Protein AF-A0AAV2RZN1-F1 (afdb_monomer)

Mean predicted aligned error: 9.37 Å

pLDDT: mean 82.97, std 16.91, range [35.81, 97.5]

Structure (mmCIF, N/CA/C/O backbone):
data_AF-A0AAV2RZN1-F1
#
_entry.id   AF-A0AAV2RZN1-F1
#
loop_
_atom_site.group_PDB
_atom_site.id
_atom_site.type_symbol
_atom_site.label_atom_id
_atom_site.label_alt_id
_atom_site.label_comp_id
_atom_site.label_asym_id
_atom_site.label_entity_id
_atom_site.label_seq_id
_atom_site.pdbx_PDB_ins_code
_atom_site.Cartn_x
_atom_site.Cartn_y
_atom_site.Cartn_z
_atom_site.occupancy
_atom_site.B_iso_or_equiv
_atom_site.auth_seq_id
_atom_site.auth_comp_id
_atom_site.auth_asym_id
_atom_site.auth_atom_id
_atom_site.pdbx_PDB_model_num
ATOM 1 N N . MET A 1 1 ? -3.564 -0.901 42.009 1.00 42.78 1 MET A N 1
ATOM 2 C CA . MET A 1 1 ? -2.275 -0.291 41.616 1.00 42.78 1 MET A CA 1
ATOM 3 C C . MET A 1 1 ? -1.462 -1.187 40.671 1.00 42.78 1 MET A C 1
ATOM 5 O O . MET A 1 1 ? -0.298 -0.909 40.451 1.00 42.78 1 MET A O 1
ATOM 9 N N . GLU A 1 2 ? -2.052 -2.247 40.100 1.00 53.03 2 GLU A N 1
ATOM 10 C CA . GLU A 1 2 ? -1.335 -3.223 39.258 1.00 53.03 2 GLU A CA 1
ATOM 11 C C . GLU A 1 2 ? -1.727 -3.093 37.771 1.00 53.03 2 GLU A C 1
ATOM 13 O O . GLU A 1 2 ? -0.896 -3.276 36.887 1.00 53.03 2 GLU A O 1
ATOM 18 N N . LEU A 1 3 ? -2.960 -2.643 37.492 1.00 48.34 3 LEU A N 1
ATOM 19 C CA . LEU A 1 3 ? -3.483 -2.424 36.139 1.00 48.34 3 LEU A CA 1
ATOM 20 C C . LEU A 1 3 ? -2.842 -1.212 35.440 1.00 48.34 3 LEU A C 1
ATOM 22 O O . LEU A 1 3 ? -2.409 -1.322 34.297 1.00 48.34 3 LEU A O 1
ATOM 26 N N . ASP A 1 4 ? -2.696 -0.086 36.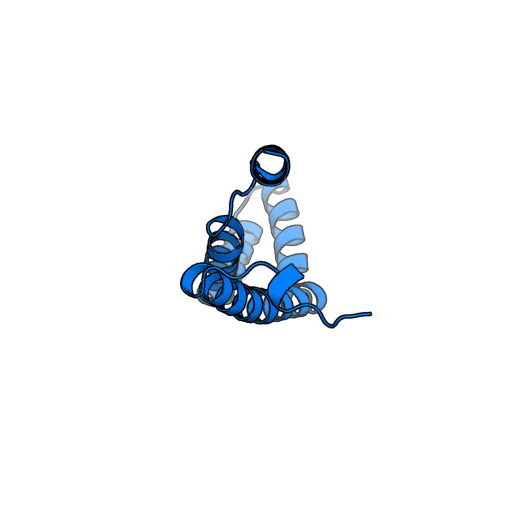148 1.00 48.00 4 ASP A N 1
ATOM 27 C CA . ASP A 1 4 ? -2.056 1.129 35.614 1.00 48.00 4 ASP A CA 1
ATOM 28 C C . ASP A 1 4 ? -0.574 0.901 35.283 1.00 48.00 4 ASP A C 1
ATOM 30 O O . ASP A 1 4 ? -0.039 1.450 34.321 1.00 48.00 4 ASP A O 1
ATOM 34 N N . GLN A 1 5 ? 0.092 0.038 36.055 1.00 46.59 5 GLN A N 1
ATOM 35 C CA . GLN A 1 5 ? 1.494 -0.313 35.852 1.00 46.59 5 GLN A CA 1
ATOM 36 C C . GLN A 1 5 ? 1.673 -1.288 34.676 1.00 46.59 5 GLN A C 1
ATOM 38 O O . GLN A 1 5 ? 2.649 -1.181 33.933 1.00 46.59 5 GLN A O 1
ATOM 43 N N . GLN A 1 6 ? 0.707 -2.185 34.445 1.00 51.00 6 GLN A N 1
ATOM 44 C CA . GLN A 1 6 ? 0.658 -3.016 33.238 1.00 51.00 6 GLN A CA 1
ATOM 45 C C . GLN A 1 6 ? 0.341 -2.183 31.988 1.00 51.00 6 GLN A C 1
ATOM 47 O O . GLN A 1 6 ? 1.021 -2.339 30.976 1.00 51.00 6 GLN A O 1
ATOM 52 N N . LEU A 1 7 ? -0.600 -1.236 32.065 1.00 49.44 7 LEU A N 1
ATOM 53 C CA . LEU A 1 7 ? -0.903 -0.278 30.992 1.00 49.44 7 LEU A CA 1
ATOM 54 C C . LEU A 1 7 ? 0.303 0.599 30.634 1.00 49.44 7 LEU A C 1
ATOM 56 O O . LEU A 1 7 ? 0.555 0.843 29.456 1.00 49.44 7 LEU A O 1
ATOM 60 N N . ALA A 1 8 ? 1.098 1.006 31.626 1.00 43.19 8 ALA A N 1
ATOM 61 C CA . ALA A 1 8 ? 2.353 1.723 31.413 1.00 43.19 8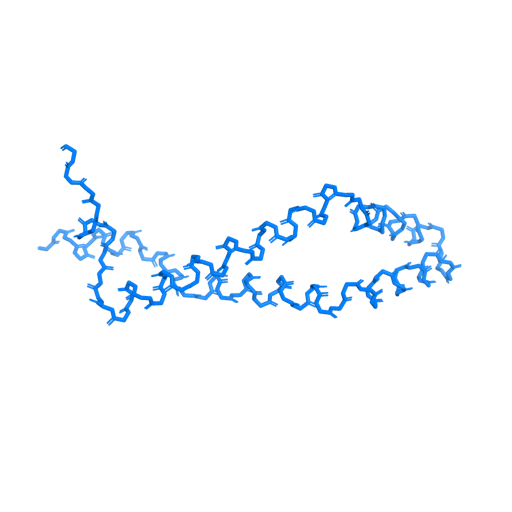 ALA A CA 1
ATOM 62 C C . ALA A 1 8 ? 3.452 0.844 30.788 1.00 43.19 8 ALA A C 1
ATOM 64 O O . ALA A 1 8 ? 4.271 1.351 30.024 1.00 43.19 8 ALA A O 1
ATOM 65 N N . HIS A 1 9 ? 3.460 -0.472 31.038 1.00 46.59 9 HIS A N 1
ATOM 66 C CA . HIS A 1 9 ? 4.360 -1.403 30.343 1.00 46.59 9 HIS A CA 1
ATOM 67 C C . HIS A 1 9 ? 3.932 -1.637 28.885 1.00 46.59 9 HIS A C 1
ATOM 69 O O . HIS A 1 9 ? 4.777 -1.742 27.998 1.00 46.59 9 HIS A O 1
ATOM 75 N N . PHE A 1 10 ? 2.623 -1.578 28.615 1.00 49.00 10 PHE A N 1
ATOM 76 C CA . PHE A 1 10 ? 2.080 -1.390 27.269 1.00 49.00 10 PHE A CA 1
ATOM 77 C C . PHE A 1 10 ? 2.232 0.049 26.756 1.00 49.00 10 PHE A C 1
ATOM 79 O O . PHE A 1 10 ? 1.880 0.301 25.615 1.00 49.00 10 PHE A O 1
ATOM 86 N N . GLY A 1 11 ? 2.822 0.983 27.512 1.00 35.81 11 GLY A N 1
ATOM 87 C CA . GLY A 1 11 ? 2.992 2.412 27.192 1.00 35.81 11 GLY A CA 1
ATOM 88 C C . GLY A 1 11 ? 3.793 2.735 25.921 1.00 35.81 11 GLY A C 1
ATOM 89 O O . GLY A 1 11 ? 4.038 3.898 25.618 1.00 35.81 11 GLY A O 1
ATOM 90 N N . GLY A 1 12 ? 4.155 1.720 25.136 1.00 38.84 12 GLY A N 1
ATOM 91 C CA . GLY A 1 12 ? 4.396 1.826 23.699 1.00 38.84 12 GLY A CA 1
ATOM 92 C C . GLY A 1 12 ? 3.118 1.794 22.848 1.00 38.84 12 GLY A C 1
ATOM 93 O O . GLY A 1 12 ? 3.213 1.538 21.648 1.00 38.84 12 GLY A O 1
ATOM 94 N N . ILE A 1 13 ? 1.936 2.029 23.432 1.00 48.06 13 ILE A N 1
ATOM 95 C CA . ILE A 1 13 ? 0.666 2.315 22.755 1.00 48.06 13 ILE A CA 1
ATOM 96 C C . ILE A 1 13 ? 0.877 3.604 21.930 1.00 48.06 13 ILE A C 1
ATOM 98 O O . ILE A 1 13 ? 0.455 4.704 22.266 1.00 48.06 13 ILE A O 1
ATOM 102 N N . GLN A 1 14 ? 1.535 3.465 20.776 1.00 46.47 14 GLN A N 1
ATOM 103 C CA . GLN A 1 14 ? 1.389 4.348 19.619 1.00 46.47 14 GLN A CA 1
ATOM 104 C C . GLN A 1 14 ? 0.003 4.091 19.003 1.00 46.47 14 GLN A C 1
ATOM 106 O O . GLN A 1 14 ? -0.128 3.784 17.815 1.00 46.47 14 GLN A O 1
ATOM 111 N N . HIS A 1 15 ? -1.049 4.083 19.825 1.00 50.06 15 HIS A N 1
ATOM 112 C CA . HIS A 1 15 ? -2.381 3.745 19.353 1.00 50.06 15 HIS A CA 1
ATOM 113 C C . HIS A 1 15 ? -2.885 4.853 18.436 1.00 50.06 15 HIS A C 1
ATOM 115 O O . HIS A 1 15 ? -2.543 6.024 18.584 1.00 50.06 15 HIS A O 1
ATOM 121 N N . ILE A 1 16 ? -3.697 4.455 17.459 1.00 52.84 16 ILE A N 1
ATOM 122 C CA . ILE A 1 16 ? -4.334 5.290 16.428 1.00 52.84 16 ILE A CA 1
ATOM 123 C C . ILE A 1 16 ? -3.427 5.612 15.242 1.00 52.84 16 ILE A C 1
ATOM 125 O O . ILE A 1 16 ? -3.788 5.330 14.096 1.00 52.84 16 ILE A O 1
ATOM 129 N N . GLY A 1 17 ? -2.233 6.154 15.486 1.00 60.97 17 GLY A N 1
ATOM 130 C CA . GLY A 1 17 ? -1.397 6.705 14.418 1.00 60.97 17 GLY A CA 1
ATOM 131 C C . GLY A 1 17 ? -0.940 5.672 13.389 1.00 60.97 17 GLY A C 1
ATOM 132 O O . GLY A 1 17 ? -0.934 5.963 12.192 1.00 60.97 17 GLY A O 1
ATOM 133 N N . TRP A 1 18 ? -0.579 4.462 13.826 1.00 75.94 18 TRP A N 1
ATOM 134 C CA . TRP A 1 18 ? 0.043 3.483 12.935 1.00 75.94 18 TRP A CA 1
ATOM 135 C C . TRP A 1 18 ? -0.932 2.935 11.888 1.00 75.94 18 TRP A C 1
ATOM 137 O O . TRP A 1 18 ? -0.666 3.081 10.697 1.00 75.94 18 TRP A O 1
ATOM 147 N N . VAL A 1 19 ? -2.090 2.393 12.290 1.00 81.69 19 VAL A N 1
ATOM 148 C CA . VAL A 1 19 ? -3.084 1.850 11.338 1.00 81.69 19 VAL A CA 1
ATOM 149 C C . VAL A 1 19 ? -3.604 2.950 10.408 1.00 81.69 19 VAL A C 1
ATOM 151 O O . VAL A 1 19 ? -3.679 2.746 9.196 1.00 81.69 19 VAL A O 1
ATOM 154 N N . ALA A 1 20 ? -3.880 4.145 10.940 1.00 80.12 20 ALA A N 1
ATOM 155 C CA . ALA A 1 20 ? -4.307 5.288 10.136 1.00 80.12 20 ALA A CA 1
ATOM 156 C C . ALA A 1 20 ? -3.212 5.769 9.165 1.00 80.12 20 ALA A C 1
ATOM 158 O O . ALA A 1 20 ? -3.502 6.163 8.034 1.00 80.12 20 ALA A O 1
ATOM 159 N N . SER A 1 21 ? -1.940 5.743 9.573 1.00 84.75 21 SER A N 1
ATOM 160 C CA . SER A 1 21 ? -0.795 6.055 8.708 1.00 84.75 21 SER A CA 1
ATOM 161 C C . SER A 1 21 ? -0.650 5.030 7.584 1.00 84.75 21 SER A C 1
ATOM 163 O O . SER A 1 21 ? -0.603 5.412 6.414 1.00 84.75 21 SER A O 1
ATOM 165 N N . GLN A 1 22 ? -0.684 3.735 7.913 1.00 89.31 2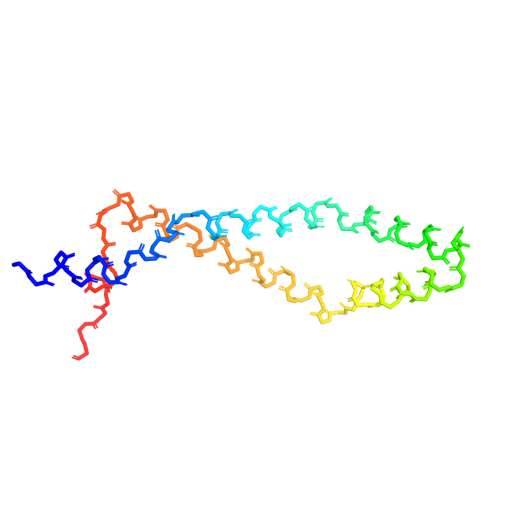2 GLN A N 1
ATOM 166 C CA . GLN A 1 22 ? -0.615 2.658 6.923 1.00 89.31 22 GLN A CA 1
ATOM 167 C C . GLN A 1 22 ? -1.787 2.734 5.937 1.00 89.31 22 GLN A C 1
ATOM 169 O O . GLN A 1 22 ? -1.572 2.695 4.729 1.00 89.31 22 GLN A O 1
ATOM 174 N N . SER A 1 23 ? -3.017 2.938 6.422 1.00 89.56 23 SER A N 1
ATOM 175 C CA . SER A 1 23 ? -4.195 3.091 5.559 1.00 89.56 23 SER A CA 1
ATOM 176 C C . SER A 1 23 ? -4.053 4.277 4.598 1.00 89.56 23 SER A C 1
ATOM 178 O O . SER A 1 23 ? -4.326 4.143 3.404 1.00 89.56 23 SER A O 1
ATOM 180 N N . ARG A 1 24 ? -3.561 5.432 5.073 1.00 89.69 24 ARG A N 1
ATOM 181 C CA . ARG A 1 24 ? -3.290 6.601 4.215 1.00 89.69 24 ARG A CA 1
ATOM 182 C C . ARG A 1 24 ? -2.227 6.309 3.159 1.00 89.69 24 ARG A C 1
ATOM 184 O O . ARG A 1 24 ? -2.422 6.676 2.003 1.00 89.69 24 ARG A O 1
ATOM 191 N N . ALA A 1 25 ? -1.142 5.631 3.529 1.00 92.50 25 ALA A N 1
ATOM 192 C CA . ALA A 1 25 ? -0.083 5.258 2.594 1.00 92.50 25 ALA A CA 1
ATOM 193 C C . ALA A 1 25 ? -0.589 4.293 1.507 1.00 92.50 25 ALA A C 1
ATOM 195 O O . ALA A 1 25 ? -0.335 4.514 0.323 1.00 92.50 25 ALA A O 1
ATOM 196 N N . LEU A 1 26 ? -1.360 3.270 1.888 1.00 94.62 26 LEU A N 1
ATOM 197 C CA . LEU A 1 26 ? -1.954 2.307 0.953 1.00 94.62 26 LEU A CA 1
ATOM 198 C C . LEU A 1 26 ? -2.936 2.988 -0.008 1.00 94.62 26 LEU A C 1
ATOM 200 O O . LEU A 1 26 ? -2.851 2.778 -1.217 1.00 94.62 26 LEU A O 1
ATOM 204 N N . LYS A 1 27 ? -3.812 3.865 0.503 1.00 94.12 27 LYS A N 1
ATOM 205 C CA . LYS A 1 27 ? -4.734 4.664 -0.323 1.00 94.12 27 LYS A CA 1
ATOM 206 C C . LYS A 1 27 ? -3.988 5.564 -1.301 1.00 94.12 27 LYS A C 1
ATOM 208 O O . LYS A 1 27 ? -4.339 5.610 -2.476 1.00 94.12 27 LYS A O 1
ATOM 213 N N . ALA A 1 28 ? -2.947 6.256 -0.840 1.00 94.94 28 ALA A N 1
ATOM 214 C CA . ALA A 1 28 ? -2.130 7.103 -1.702 1.00 94.94 28 ALA A CA 1
ATOM 215 C C . ALA A 1 28 ? -1.465 6.289 -2.819 1.00 94.94 28 ALA A C 1
ATOM 217 O O . ALA A 1 28 ? -1.480 6.719 -3.972 1.00 94.94 28 ALA A O 1
ATOM 218 N N . LEU A 1 29 ? -0.934 5.104 -2.504 1.00 93.69 29 LEU A N 1
ATOM 219 C CA . LEU A 1 29 ? -0.323 4.229 -3.500 1.00 93.69 29 LEU A CA 1
ATOM 220 C C . LEU A 1 29 ? -1.341 3.732 -4.529 1.00 93.69 29 LEU A C 1
ATOM 222 O O . LEU A 1 29 ? -1.046 3.760 -5.717 1.00 93.69 29 LEU A O 1
ATOM 226 N N . ILE A 1 30 ? -2.531 3.311 -4.100 1.00 94.69 30 ILE A N 1
ATOM 227 C CA . ILE A 1 30 ? -3.581 2.818 -5.004 1.00 94.69 30 ILE A CA 1
ATOM 228 C C . ILE A 1 30 ? -4.089 3.930 -5.918 1.00 94.69 30 ILE A C 1
ATOM 230 O O . ILE A 1 30 ? -4.114 3.754 -7.135 1.00 94.69 30 ILE A O 1
ATOM 234 N N . ASN A 1 31 ? -4.407 5.098 -5.355 1.00 95.81 31 ASN A N 1
ATOM 235 C CA . ASN A 1 31 ? -4.905 6.244 -6.119 1.00 95.81 31 ASN A CA 1
ATOM 236 C C . ASN A 1 31 ? -3.893 6.729 -7.164 1.00 95.81 31 ASN A C 1
ATOM 238 O O . ASN A 1 31 ? -4.278 7.249 -8.207 1.00 95.81 31 ASN A O 1
ATOM 242 N N . ASN A 1 32 ? -2.599 6.538 -6.899 1.00 96.06 32 ASN A N 1
ATOM 243 C CA . ASN A 1 32 ? -1.515 6.943 -7.788 1.00 96.06 32 ASN A CA 1
ATOM 244 C C . ASN A 1 32 ? -0.824 5.752 -8.468 1.00 96.06 32 ASN A C 1
ATOM 246 O O . ASN A 1 32 ? 0.268 5.921 -9.011 1.00 96.06 32 ASN A O 1
ATOM 250 N N . TYR A 1 33 ? -1.413 4.551 -8.456 1.00 95.50 33 TYR A N 1
ATOM 251 C CA . TYR A 1 33 ? -0.725 3.331 -8.892 1.00 95.50 33 TYR A CA 1
ATOM 252 C C . TYR A 1 33 ? -0.313 3.401 -10.365 1.00 95.50 33 TYR A C 1
ATOM 254 O O . TYR A 1 33 ? 0.850 3.166 -10.702 1.00 95.50 33 TYR A O 1
ATOM 262 N N . ALA A 1 34 ? -1.253 3.784 -11.235 1.00 94.94 34 ALA A N 1
ATOM 263 C CA . ALA A 1 34 ? -1.008 3.918 -12.668 1.00 94.94 34 ALA A CA 1
ATOM 264 C C . ALA A 1 34 ? 0.073 4.970 -12.953 1.00 94.94 34 ALA A C 1
ATOM 266 O O . ALA A 1 34 ? 1.047 4.679 -13.640 1.00 94.94 34 ALA A O 1
ATOM 267 N N . ILE A 1 35 ? -0.045 6.154 -12.341 1.00 96.00 35 ILE A N 1
ATOM 268 C CA . ILE A 1 35 ? 0.921 7.253 -12.490 1.00 96.00 35 ILE A CA 1
ATOM 269 C C . ILE A 1 35 ? 2.311 6.825 -12.005 1.00 96.00 35 ILE A C 1
ATOM 271 O O . ILE A 1 35 ? 3.310 7.096 -12.667 1.00 96.00 35 ILE A O 1
ATOM 275 N N . THR A 1 36 ? 2.383 6.107 -10.883 1.00 94.75 36 THR A N 1
ATOM 276 C CA . THR A 1 36 ? 3.637 5.582 -10.325 1.00 94.75 36 THR A CA 1
ATOM 277 C C . THR A 1 36 ? 4.289 4.578 -11.276 1.00 94.75 36 THR A C 1
ATOM 279 O O . THR A 1 36 ? 5.493 4.657 -11.518 1.00 94.75 36 THR A O 1
ATOM 282 N N . CYS A 1 37 ? 3.504 3.670 -11.868 1.00 95.62 37 CYS A N 1
ATOM 283 C CA . CYS A 1 37 ? 3.994 2.731 -12.878 1.00 95.62 37 CYS A CA 1
ATOM 284 C C . CYS A 1 37 ? 4.545 3.465 -14.106 1.00 95.62 37 CYS A C 1
ATOM 286 O O . CYS A 1 37 ? 5.684 3.210 -14.494 1.00 95.62 37 CYS A O 1
ATOM 288 N N . THR A 1 38 ? 3.788 4.412 -14.665 1.00 95.94 38 THR A N 1
ATOM 289 C CA . THR A 1 38 ? 4.209 5.220 -15.822 1.00 95.94 38 THR A CA 1
ATOM 290 C C . THR A 1 38 ? 5.475 6.023 -15.519 1.00 95.94 38 THR A C 1
ATOM 292 O O . THR A 1 38 ? 6.390 6.104 -16.337 1.00 95.94 38 THR A O 1
ATOM 295 N N . HIS A 1 39 ? 5.581 6.591 -14.317 1.00 94.00 39 HIS A N 1
ATOM 296 C CA . HIS A 1 39 ? 6.770 7.329 -13.902 1.00 94.00 39 HIS A CA 1
ATOM 297 C C . HIS A 1 39 ? 8.005 6.422 -13.809 1.00 94.00 39 HIS A C 1
ATOM 299 O O . HIS A 1 39 ? 9.091 6.794 -14.255 1.00 94.00 39 HIS A O 1
ATOM 305 N N . PHE A 1 40 ? 7.853 5.205 -13.284 1.00 94.56 40 PHE A N 1
ATOM 306 C CA . PHE A 1 40 ? 8.944 4.230 -13.226 1.00 94.56 40 PHE A CA 1
ATOM 307 C C . PHE A 1 40 ? 9.341 3.711 -14.608 1.00 94.56 40 PHE A C 1
ATOM 309 O O . PHE A 1 40 ? 10.531 3.515 -14.850 1.00 94.56 40 PHE A O 1
ATOM 316 N N . GLU A 1 41 ? 8.394 3.545 -15.531 1.00 94.81 41 GLU A N 1
ATOM 317 C CA . GLU A 1 41 ? 8.690 3.249 -16.939 1.00 94.81 41 GLU A CA 1
ATOM 318 C C . GLU A 1 41 ? 9.532 4.355 -17.577 1.00 94.81 41 GLU A C 1
ATOM 320 O O . GLU A 1 41 ? 10.576 4.074 -18.169 1.00 94.81 41 GLU A O 1
ATOM 325 N N . TYR A 1 42 ? 9.138 5.616 -17.382 1.00 94.56 42 TYR A N 1
ATOM 326 C CA . TYR A 1 42 ? 9.887 6.769 -17.873 1.00 94.56 42 TYR A CA 1
ATOM 327 C C . TYR A 1 42 ? 11.313 6.810 -17.306 1.00 94.56 42 TYR A C 1
ATOM 329 O O . TYR A 1 42 ? 12.278 6.966 -18.058 1.00 94.56 42 TYR A O 1
ATOM 337 N N . ILE A 1 43 ? 11.478 6.625 -15.992 1.00 92.81 43 ILE A N 1
ATOM 338 C CA . ILE A 1 43 ? 12.803 6.610 -15.355 1.00 92.81 43 ILE A CA 1
ATOM 339 C C . ILE A 1 43 ? 13.643 5.440 -15.881 1.00 92.81 43 ILE A C 1
ATOM 341 O O . ILE A 1 43 ? 14.831 5.620 -16.157 1.00 92.81 43 ILE A O 1
ATOM 345 N N . ALA A 1 44 ? 13.049 4.254 -16.035 1.00 91.94 44 ALA A N 1
ATOM 346 C CA . ALA A 1 44 ? 13.733 3.073 -16.552 1.00 91.94 44 ALA A CA 1
ATOM 347 C C . ALA A 1 44 ? 14.242 3.258 -17.991 1.00 91.94 44 ALA A C 1
ATOM 349 O O . ALA A 1 44 ? 15.281 2.686 -18.330 1.00 91.94 44 ALA A O 1
ATOM 350 N N . ALA A 1 45 ? 13.538 4.051 -18.805 1.00 91.19 45 ALA A N 1
ATOM 351 C CA . ALA A 1 45 ? 13.919 4.374 -20.177 1.00 91.19 45 ALA A CA 1
ATOM 352 C C . ALA A 1 45 ? 14.983 5.483 -20.275 1.00 91.19 45 ALA A C 1
ATOM 354 O O . ALA A 1 45 ? 15.816 5.438 -21.174 1.00 91.19 45 ALA A O 1
ATOM 355 N N . ASN A 1 46 ? 14.986 6.450 -19.348 1.00 91.06 46 ASN A N 1
ATOM 356 C CA . ASN A 1 46 ? 15.765 7.693 -19.478 1.00 91.06 46 ASN A CA 1
ATOM 357 C C . ASN A 1 46 ? 16.917 7.855 -18.464 1.00 91.06 46 ASN A C 1
ATOM 359 O O . ASN A 1 46 ? 17.551 8.907 -18.411 1.00 91.06 46 ASN A O 1
ATOM 363 N N . SER A 1 47 ? 17.197 6.850 -17.630 1.00 88.94 47 SER A N 1
ATOM 364 C CA . SER A 1 47 ? 18.251 6.923 -16.602 1.00 88.94 47 SER A CA 1
ATOM 365 C C . SER A 1 47 ? 19.509 6.139 -16.960 1.00 88.94 47 SER A C 1
ATOM 367 O O . SER A 1 47 ? 19.482 5.201 -17.752 1.00 88.94 47 SER A O 1
ATOM 369 N N . THR A 1 48 ? 20.611 6.454 -16.270 1.00 85.06 48 THR A N 1
ATOM 370 C CA . THR A 1 48 ? 21.837 5.643 -16.311 1.00 85.06 48 THR A CA 1
ATOM 371 C C . THR A 1 48 ? 21.555 4.179 -15.964 1.00 85.06 48 THR A C 1
ATOM 373 O O . THR A 1 48 ? 20.673 3.877 -15.153 1.00 85.06 48 THR A O 1
ATOM 376 N N . THR A 1 49 ? 22.341 3.257 -16.527 1.00 79.25 49 THR A N 1
ATOM 377 C CA . THR A 1 49 ? 22.108 1.802 -16.457 1.00 79.25 49 THR A CA 1
ATOM 378 C C . THR A 1 49 ? 21.881 1.285 -15.031 1.00 79.25 49 THR A C 1
ATOM 380 O O . THR A 1 49 ? 20.983 0.474 -14.809 1.00 79.25 49 THR A O 1
ATOM 383 N N . MET A 1 50 ? 22.622 1.799 -14.039 1.00 79.69 50 MET A N 1
ATOM 384 C CA . MET A 1 50 ? 22.477 1.395 -12.631 1.00 79.69 50 MET A CA 1
ATOM 385 C C . MET A 1 50 ? 21.156 1.8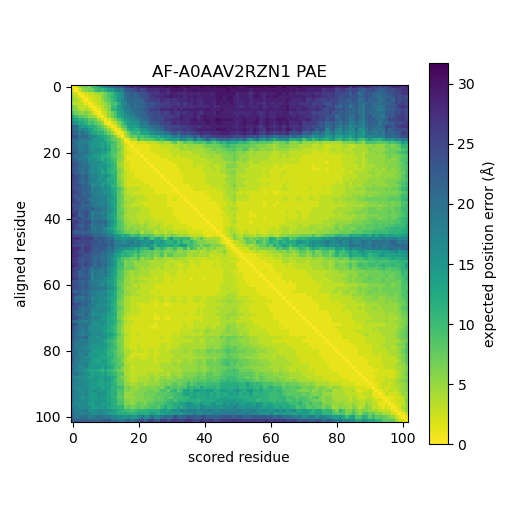59 -11.994 1.00 79.69 50 MET A C 1
ATOM 387 O O . MET A 1 50 ? 20.553 1.125 -11.211 1.00 79.69 50 MET A O 1
ATOM 391 N N . LYS A 1 51 ? 20.689 3.078 -12.293 1.00 84.38 51 LYS A N 1
ATOM 392 C CA . LYS A 1 51 ? 19.386 3.563 -11.804 1.00 84.38 51 LYS A CA 1
ATOM 393 C C . LYS A 1 51 ? 18.249 2.857 -12.541 1.00 84.38 51 LYS A C 1
ATOM 395 O O . LYS A 1 51 ? 17.286 2.421 -11.913 1.00 84.38 51 LYS A O 1
ATOM 400 N N . ALA A 1 52 ? 18.405 2.666 -13.848 1.00 86.56 52 ALA A N 1
ATOM 401 C CA . ALA A 1 52 ? 17.430 1.990 -14.687 1.00 86.56 52 ALA A CA 1
ATOM 402 C C . ALA A 1 52 ? 17.206 0.523 -14.281 1.00 86.56 52 ALA A C 1
ATOM 404 O O . ALA A 1 52 ? 16.069 0.058 -14.316 1.00 86.56 52 ALA A O 1
ATOM 405 N N . SER A 1 53 ? 18.245 -0.217 -13.874 1.00 87.62 53 SER A N 1
ATOM 406 C CA . SER A 1 53 ? 18.101 -1.618 -13.442 1.00 87.62 53 SER A CA 1
ATOM 407 C C . SER A 1 53 ? 17.326 -1.750 -12.128 1.00 87.62 53 SER A C 1
ATOM 409 O O . SER A 1 53 ? 16.404 -2.561 -12.035 1.00 87.62 53 SER A O 1
ATOM 411 N N . LYS A 1 54 ? 17.630 -0.901 -11.135 1.00 91.75 54 LYS A N 1
ATOM 412 C CA . LYS A 1 54 ? 16.904 -0.856 -9.853 1.00 91.75 54 LYS A CA 1
ATOM 413 C C . LYS A 1 54 ? 15.424 -0.539 -10.056 1.00 91.75 54 LYS A C 1
ATOM 415 O O . LYS A 1 54 ? 14.565 -1.225 -9.505 1.00 91.75 54 LYS A O 1
ATOM 420 N N . VAL A 1 55 ? 15.130 0.468 -10.878 1.00 93.12 55 VAL A N 1
ATOM 421 C CA . VAL A 1 55 ? 13.753 0.898 -11.156 1.00 93.12 55 VAL A CA 1
ATOM 422 C C . VAL A 1 55 ? 12.982 -0.166 -11.930 1.00 93.12 55 VAL A C 1
ATOM 424 O O . VAL A 1 55 ? 11.838 -0.441 -11.582 1.00 93.12 55 VAL A O 1
ATOM 427 N N . ARG A 1 56 ? 13.609 -0.851 -12.897 1.00 93.31 56 ARG A N 1
ATOM 428 C CA . ARG A 1 56 ? 12.993 -2.006 -13.573 1.00 93.31 56 ARG A CA 1
ATOM 429 C C . ARG A 1 56 ? 12.638 -3.121 -12.597 1.00 93.31 56 ARG A C 1
ATOM 431 O O . ARG A 1 56 ? 11.523 -3.624 -12.646 1.00 93.31 56 ARG A O 1
ATOM 438 N N . GLY A 1 57 ? 13.541 -3.468 -11.679 1.00 94.62 57 GLY A N 1
ATOM 439 C CA . GLY A 1 57 ? 13.259 -4.471 -10.647 1.00 94.62 57 GLY A CA 1
ATOM 440 C C . GLY A 1 57 ? 12.063 -4.092 -9.766 1.00 94.62 57 GLY A C 1
ATOM 441 O O . GLY A 1 57 ? 11.209 -4.933 -9.476 1.00 94.62 57 GLY A O 1
ATOM 442 N N . LEU A 1 58 ? 11.965 -2.816 -9.383 1.00 93.88 58 LEU A N 1
ATOM 443 C CA . LEU A 1 58 ? 10.838 -2.304 -8.605 1.00 93.88 58 LEU A CA 1
ATOM 444 C C . LEU A 1 58 ? 9.532 -2.308 -9.411 1.00 93.88 58 LEU A C 1
ATOM 446 O O . LEU A 1 58 ? 8.510 -2.744 -8.890 1.00 93.88 58 LEU A O 1
ATOM 450 N N . LEU A 1 59 ? 9.571 -1.898 -10.679 1.00 95.81 59 LEU A N 1
ATOM 451 C CA . LEU A 1 59 ? 8.424 -1.917 -11.587 1.00 95.81 59 LEU A CA 1
ATOM 452 C C . LEU A 1 59 ? 7.893 -3.340 -11.804 1.00 95.81 59 LEU A C 1
ATOM 454 O O . LEU A 1 59 ? 6.687 -3.558 -11.724 1.00 95.81 59 LEU A O 1
ATOM 458 N N . THR A 1 60 ? 8.778 -4.323 -12.002 1.00 96.56 60 THR A N 1
ATOM 459 C CA . THR A 1 60 ? 8.398 -5.741 -12.119 1.00 96.56 60 THR A CA 1
ATOM 460 C C . THR A 1 60 ? 7.679 -6.229 -10.866 1.00 96.56 60 THR A C 1
ATOM 462 O O . THR A 1 60 ? 6.661 -6.912 -10.961 1.00 96.56 60 THR A O 1
ATOM 465 N N . ARG A 1 61 ? 8.169 -5.856 -9.677 1.00 96.06 61 ARG A N 1
ATOM 466 C CA . ARG A 1 61 ? 7.492 -6.175 -8.413 1.00 96.06 61 ARG A CA 1
ATOM 467 C C . ARG A 1 61 ? 6.136 -5.485 -8.311 1.00 96.06 61 ARG A C 1
ATOM 469 O O . ARG A 1 61 ? 5.158 -6.158 -8.009 1.00 96.06 61 ARG A O 1
ATOM 476 N N . LEU A 1 62 ? 6.075 -4.188 -8.604 1.00 95.00 62 LEU A N 1
ATOM 477 C CA . LEU A 1 62 ? 4.870 -3.361 -8.512 1.00 95.00 62 LEU A CA 1
ATOM 478 C C . LEU A 1 62 ? 3.746 -3.868 -9.429 1.00 95.00 62 LEU A C 1
ATOM 480 O O . LEU A 1 62 ? 2.580 -3.850 -9.041 1.00 95.00 62 LEU A O 1
ATOM 484 N N . LYS A 1 63 ? 4.104 -4.362 -10.619 1.00 95.31 63 LYS A N 1
ATOM 485 C CA . LYS A 1 63 ? 3.184 -4.955 -11.603 1.00 95.31 63 LYS A CA 1
ATOM 486 C C . LYS A 1 63 ? 2.899 -6.439 -11.388 1.00 95.31 63 LYS A C 1
ATOM 488 O O . LYS A 1 63 ? 2.071 -7.007 -12.095 1.00 95.31 63 LYS A O 1
ATOM 493 N N . SER A 1 64 ? 3.587 -7.092 -10.453 1.00 97.50 64 SER A N 1
ATOM 494 C CA . SER A 1 64 ? 3.359 -8.513 -10.215 1.00 97.50 64 SER A CA 1
ATOM 495 C C . SER A 1 64 ? 1.953 -8.742 -9.641 1.00 97.50 64 SER A C 1
ATOM 497 O O . SER A 1 64 ? 1.536 -7.995 -8.748 1.00 97.50 64 SER A O 1
ATOM 499 N N . PRO A 1 65 ? 1.241 -9.803 -10.069 1.00 96.75 65 PRO A N 1
ATOM 500 C CA . PRO A 1 65 ? -0.057 -10.150 -9.492 1.00 96.75 65 PRO A CA 1
ATOM 501 C C . PRO A 1 65 ? 0.010 -10.288 -7.969 1.00 96.75 65 PRO A C 1
ATOM 503 O O . PRO A 1 65 ? -0.829 -9.750 -7.258 1.00 96.75 65 PRO A O 1
ATOM 506 N N . LYS A 1 66 ? 1.084 -10.907 -7.459 1.00 96.88 66 LYS A N 1
ATOM 507 C CA . LYS A 1 66 ? 1.329 -11.087 -6.022 1.00 96.88 66 LYS A CA 1
ATOM 508 C C . LYS A 1 66 ? 1.345 -9.763 -5.252 1.00 96.88 66 LYS A C 1
ATOM 510 O O . LYS A 1 66 ? 0.760 -9.682 -4.177 1.00 96.88 66 LYS A O 1
ATOM 515 N N . PHE A 1 67 ? 2.007 -8.734 -5.782 1.00 95.81 67 PHE A N 1
ATOM 516 C CA . PHE A 1 67 ? 2.045 -7.427 -5.128 1.00 95.81 67 PHE A CA 1
ATOM 517 C C . PHE A 1 67 ? 0.666 -6.770 -5.103 1.00 95.81 67 PHE A C 1
ATOM 519 O O . PHE A 1 67 ? 0.244 -6.301 -4.050 1.00 95.81 67 PHE A O 1
ATOM 526 N N . LEU A 1 68 ? -0.047 -6.773 -6.232 1.00 94.81 68 LEU A N 1
ATOM 527 C CA . LEU A 1 68 ? -1.392 -6.202 -6.324 1.00 94.81 68 LEU A CA 1
ATOM 528 C C . LEU A 1 68 ? -2.374 -6.903 -5.383 1.00 94.81 68 LEU A C 1
ATOM 530 O O . LEU A 1 68 ? -3.115 -6.231 -4.671 1.00 94.81 68 LEU A O 1
ATOM 534 N N . THR A 1 69 ? -2.327 -8.235 -5.310 1.00 97.00 69 THR A N 1
ATOM 535 C CA . THR A 1 69 ? -3.131 -9.008 -4.358 1.00 97.00 69 THR A CA 1
ATOM 536 C C . THR A 1 69 ? -2.858 -8.577 -2.921 1.00 97.00 69 THR A C 1
ATOM 538 O O . THR A 1 69 ? -3.803 -8.321 -2.181 1.00 97.00 69 THR A O 1
ATOM 541 N N . TYR A 1 70 ? -1.590 -8.437 -2.520 1.00 96.62 70 TYR A N 1
ATOM 542 C CA . TYR A 1 70 ? -1.272 -7.978 -1.167 1.00 96.62 70 TYR A CA 1
ATOM 543 C C . TYR A 1 70 ? -1.646 -6.520 -0.920 1.00 96.62 70 TYR A C 1
ATOM 545 O O . TYR A 1 70 ? -2.090 -6.200 0.175 1.00 96.62 70 TYR A O 1
ATOM 553 N N . LEU A 1 71 ? -1.497 -5.639 -1.908 1.00 95.00 71 LEU A N 1
ATOM 554 C CA . LEU A 1 71 ? -1.890 -4.238 -1.785 1.00 95.00 71 LEU A CA 1
ATOM 555 C C . LEU A 1 71 ? -3.396 -4.106 -1.526 1.00 95.00 71 LEU A C 1
ATOM 557 O O . LEU A 1 71 ? -3.796 -3.403 -0.598 1.00 95.00 71 LEU A O 1
ATOM 561 N N . LEU A 1 72 ? -4.215 -4.814 -2.307 1.00 95.00 72 LEU A N 1
ATOM 562 C CA . LEU A 1 72 ? -5.669 -4.834 -2.137 1.00 95.00 72 LEU A CA 1
ATOM 563 C C . LEU A 1 72 ? -6.061 -5.475 -0.802 1.00 95.00 72 LEU A C 1
ATOM 565 O O . LEU A 1 72 ? -6.797 -4.868 -0.030 1.00 95.00 72 LEU A O 1
ATOM 569 N N . PHE A 1 73 ? -5.473 -6.628 -0.470 1.00 96.06 73 PHE A N 1
ATOM 570 C CA . PHE A 1 73 ? -5.694 -7.290 0.816 1.00 96.06 73 PHE A CA 1
ATOM 571 C C . PHE A 1 73 ? -5.374 -6.372 2.005 1.00 96.06 73 PHE A C 1
ATOM 573 O O . PHE A 1 73 ? -6.162 -6.260 2.941 1.00 96.06 73 PHE A O 1
ATOM 580 N N . MET A 1 74 ? -4.236 -5.675 1.966 1.00 95.12 74 MET A N 1
ATOM 581 C CA . MET A 1 74 ? -3.838 -4.750 3.027 1.00 95.12 74 MET A CA 1
ATOM 582 C C . MET A 1 74 ? -4.772 -3.540 3.114 1.00 95.12 74 MET A C 1
ATOM 584 O O . MET A 1 74 ? -5.024 -3.050 4.215 1.00 95.12 74 MET A O 1
ATOM 588 N N . MET A 1 75 ? -5.305 -3.049 1.993 1.00 93.81 75 MET A N 1
ATOM 589 C CA . MET A 1 75 ? -6.297 -1.971 2.001 1.00 93.81 75 MET A CA 1
ATOM 590 C C . MET A 1 75 ? -7.594 -2.406 2.692 1.00 93.81 75 MET A C 1
ATOM 592 O O . MET A 1 75 ? -8.090 -1.679 3.559 1.00 93.81 75 MET A O 1
ATOM 596 N N . ASP A 1 76 ? -8.112 -3.588 2.359 1.00 93.06 76 ASP A N 1
ATOM 597 C CA . ASP A 1 76 ? -9.325 -4.128 2.979 1.00 93.06 76 ASP A CA 1
ATOM 598 C C . ASP A 1 76 ? -9.107 -4.352 4.479 1.00 93.06 76 ASP A C 1
ATOM 600 O O . ASP A 1 76 ? -9.868 -3.865 5.322 1.00 93.06 76 ASP A O 1
ATOM 604 N N . PHE A 1 77 ? -7.995 -5.000 4.825 1.00 93.25 77 PHE A N 1
ATOM 605 C CA . PHE A 1 77 ? -7.630 -5.322 6.199 1.00 93.25 77 PHE A CA 1
ATOM 606 C C . PHE A 1 77 ? -7.451 -4.073 7.069 1.00 93.25 77 PHE A C 1
ATOM 608 O O . PHE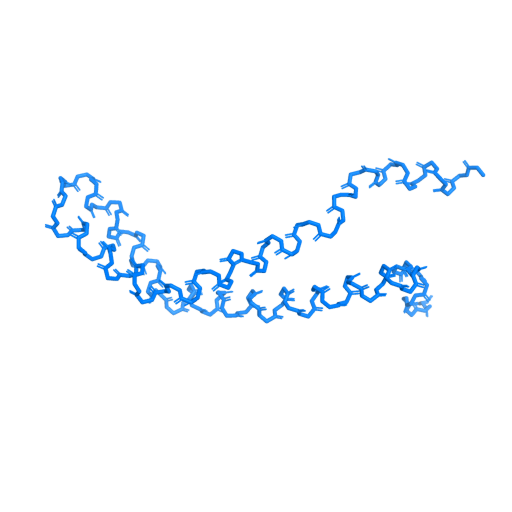 A 1 77 ? -8.052 -3.961 8.139 1.00 93.25 77 PHE A O 1
ATOM 615 N N . THR A 1 78 ? -6.669 -3.093 6.606 1.00 91.56 78 THR A N 1
ATOM 616 C CA . THR A 1 78 ? -6.434 -1.853 7.366 1.00 91.56 78 THR A CA 1
ATOM 617 C C . THR A 1 78 ? -7.684 -0.987 7.483 1.00 91.56 78 THR A C 1
ATOM 619 O O . THR A 1 78 ? -7.811 -0.251 8.459 1.00 91.56 78 THR A O 1
ATOM 622 N N . THR A 1 79 ? -8.632 -1.090 6.547 1.00 88.81 79 THR A N 1
ATOM 623 C CA . THR A 1 79 ? -9.928 -0.402 6.649 1.00 88.81 79 THR A CA 1
ATOM 624 C C . THR A 1 79 ? -10.777 -0.986 7.773 1.00 88.81 79 THR A C 1
ATOM 626 O O . THR A 1 79 ? -11.307 -0.236 8.594 1.00 88.81 79 THR A O 1
ATOM 629 N N . VAL A 1 80 ? -10.889 -2.316 7.842 1.00 91.62 80 VAL A N 1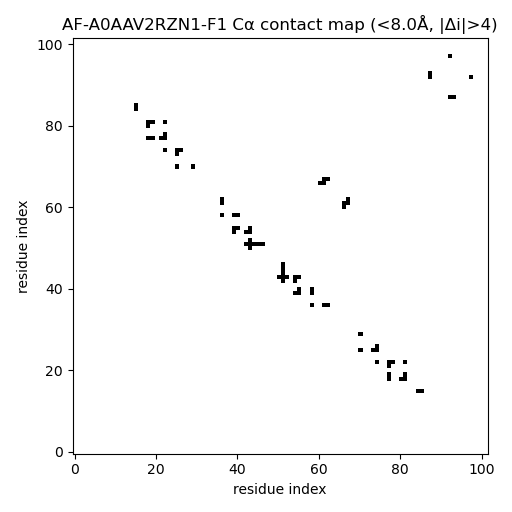
ATOM 630 C CA . VAL A 1 80 ? -11.663 -2.995 8.893 1.00 91.62 80 VAL A CA 1
ATOM 631 C C . VAL A 1 80 ? -11.033 -2.759 10.262 1.00 91.62 80 VAL A C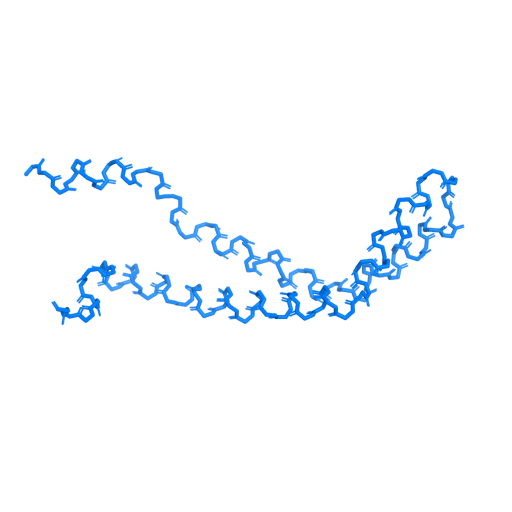 1
ATOM 633 O O . VAL A 1 80 ? -11.725 -2.342 11.190 1.00 91.62 80 VAL A O 1
ATOM 636 N N . ILE A 1 81 ? -9.717 -2.946 10.381 1.00 90.38 81 ILE A N 1
ATOM 637 C CA . ILE A 1 81 ? -9.010 -2.718 11.647 1.00 90.38 81 ILE A CA 1
ATOM 638 C C . ILE A 1 81 ? -9.050 -1.251 12.058 1.00 90.38 81 ILE A C 1
ATOM 640 O O . ILE A 1 81 ? -9.190 -0.970 13.243 1.00 90.38 81 ILE A O 1
ATOM 644 N N . GLY A 1 82 ? -8.958 -0.314 11.112 1.00 88.12 82 GLY A N 1
ATOM 645 C CA . GLY A 1 82 ? -9.076 1.114 11.405 1.00 88.12 82 GLY A CA 1
ATOM 646 C C . GLY A 1 82 ? -10.403 1.441 12.086 1.00 88.12 82 GLY A C 1
ATOM 647 O O . GLY A 1 82 ? -10.405 2.010 13.173 1.00 88.12 82 GLY A O 1
ATOM 648 N N . ARG A 1 83 ? -11.518 0.978 11.507 1.00 88.31 83 ARG A N 1
ATOM 649 C CA . ARG A 1 83 ? -12.862 1.160 12.083 1.00 88.31 83 ARG A CA 1
ATOM 650 C C . ARG A 1 83 ? -13.006 0.499 13.450 1.00 88.31 83 ARG A C 1
ATOM 652 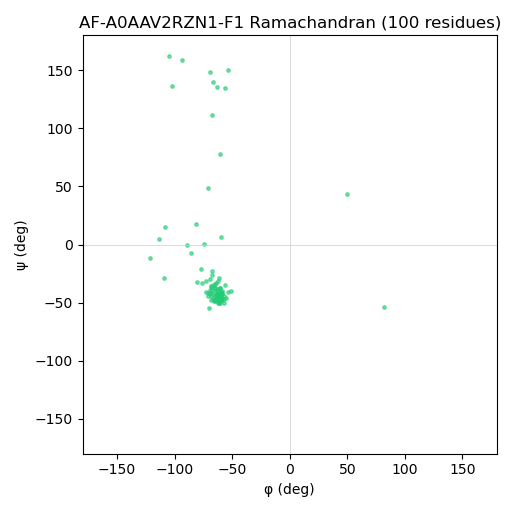O O . ARG A 1 83 ? -13.584 1.090 14.354 1.00 88.31 83 ARG A O 1
ATOM 659 N N . LEU A 1 84 ? -12.486 -0.719 13.602 1.00 88.38 84 LEU A N 1
ATOM 660 C CA . LEU A 1 84 ? -12.537 -1.432 14.876 1.00 88.38 84 LEU A CA 1
ATOM 661 C C . LEU A 1 84 ? -11.739 -0.692 15.955 1.00 88.38 84 LEU A C 1
ATOM 663 O O . LEU A 1 84 ? -12.212 -0.524 17.070 1.00 88.38 84 LEU A O 1
ATOM 667 N N . SER A 1 85 ? -10.554 -0.200 15.599 1.00 84.62 85 SER A N 1
ATOM 668 C CA . SER A 1 85 ? -9.697 0.584 16.483 1.00 84.62 85 SER A CA 1
ATOM 669 C C . SER A 1 85 ? -10.390 1.869 16.941 1.00 84.62 85 SER A C 1
ATOM 671 O O . SER A 1 85 ? -10.427 2.143 18.137 1.00 84.62 85 SER A O 1
ATOM 673 N N . GLU A 1 86 ? -10.998 2.617 16.015 1.00 84.94 86 GLU A N 1
ATOM 674 C CA . GLU A 1 86 ? -11.784 3.820 16.327 1.00 84.94 86 GLU A CA 1
ATOM 675 C C . GLU A 1 86 ? -12.979 3.506 17.237 1.00 84.94 86 GLU A C 1
ATOM 677 O O . GLU A 1 86 ? -13.232 4.234 18.198 1.00 84.94 86 GLU A O 1
ATOM 682 N N . PHE A 1 87 ? -13.688 2.403 16.976 1.00 87.44 87 PHE A N 1
ATOM 683 C CA . PHE A 1 87 ? -14.818 1.972 17.797 1.00 87.44 87 PHE A CA 1
ATOM 684 C C . PHE A 1 87 ? -14.395 1.660 19.235 1.00 87.44 87 PHE A C 1
ATOM 686 O O . PHE A 1 87 ? -14.990 2.192 20.167 1.00 87.44 87 PHE A O 1
ATOM 693 N N . PHE A 1 88 ? -13.348 0.850 19.419 1.00 85.38 88 PHE A N 1
ATOM 694 C CA . PHE A 1 88 ? -12.851 0.464 20.744 1.00 85.38 88 PHE A CA 1
ATOM 695 C C . PHE A 1 88 ? -12.437 1.679 21.569 1.00 85.38 88 PHE A C 1
ATOM 697 O O . PHE A 1 88 ? -12.749 1.758 22.748 1.00 85.38 88 PHE A O 1
ATOM 704 N N . GLN A 1 89 ? -11.794 2.661 20.942 1.00 81.56 89 GLN A N 1
ATOM 705 C CA . GLN A 1 89 ? -11.388 3.883 21.633 1.00 81.56 89 GLN A CA 1
ATOM 706 C C . GLN A 1 89 ? -12.572 4.779 21.979 1.00 81.56 89 GLN A C 1
ATOM 708 O O . GLN A 1 89 ? -12.625 5.330 23.070 1.00 81.56 89 GLN A O 1
ATOM 713 N N . THR A 1 90 ? -13.523 4.930 21.054 1.00 85.31 90 THR A N 1
ATOM 714 C CA . THR A 1 90 ? -14.715 5.760 21.282 1.00 85.31 90 THR A CA 1
ATOM 715 C C . THR A 1 90 ? -15.587 5.177 22.392 1.00 85.31 90 THR A C 1
ATOM 717 O O . THR A 1 90 ? -16.207 5.920 23.145 1.00 85.31 90 THR A O 1
ATOM 720 N N . ALA A 1 91 ? -15.632 3.849 22.488 1.00 86.94 91 ALA A N 1
ATOM 721 C CA . ALA A 1 91 ? -16.401 3.125 23.489 1.00 86.94 91 ALA A CA 1
ATOM 722 C C . ALA A 1 91 ? -15.629 2.858 24.796 1.00 86.94 91 ALA A C 1
ATOM 724 O O . ALA A 1 91 ? -16.206 2.250 25.693 1.00 86.94 91 ALA A O 1
ATOM 725 N N . ASP A 1 92 ? -14.363 3.285 24.898 1.00 84.75 92 ASP A N 1
ATOM 726 C CA . ASP A 1 92 ? -13.452 2.983 26.016 1.00 84.75 92 ASP A CA 1
ATOM 727 C C . ASP A 1 92 ? -13.396 1.479 26.359 1.00 84.75 92 ASP A C 1
ATOM 729 O O . ASP A 1 92 ? -13.467 1.062 27.512 1.00 84.75 92 ASP A O 1
ATOM 733 N N . LEU A 1 93 ? -13.328 0.647 25.314 1.00 82.31 93 LEU A N 1
ATOM 734 C CA . LEU A 1 93 ? -13.296 -0.810 25.406 1.00 82.31 93 LEU A CA 1
ATOM 735 C C . LEU A 1 93 ? -11.882 -1.345 25.194 1.00 82.31 93 LEU A C 1
ATOM 737 O O . LEU A 1 93 ? -11.184 -0.990 24.238 1.00 82.31 93 LEU A O 1
ATOM 741 N N . MET A 1 94 ? -11.504 -2.305 26.026 1.00 83.12 94 MET A N 1
ATOM 742 C CA . MET A 1 94 ? -10.339 -3.158 25.844 1.00 83.12 94 MET A CA 1
ATOM 743 C C . MET A 1 94 ? -10.718 -4.455 25.132 1.00 83.12 94 MET A C 1
ATOM 745 O O . MET A 1 94 ? -11.851 -4.927 25.180 1.00 83.12 94 MET A O 1
ATOM 749 N N . LEU A 1 95 ? -9.730 -5.109 24.514 1.00 79.94 95 LEU A N 1
ATOM 750 C CA . LEU A 1 95 ? -9.930 -6.422 23.887 1.00 79.94 95 LEU A CA 1
ATOM 751 C C . LEU A 1 95 ? -10.486 -7.461 24.871 1.00 79.94 95 LEU A C 1
ATOM 753 O O . LEU A 1 95 ? -11.305 -8.295 24.493 1.00 79.94 95 LEU A O 1
ATOM 757 N N . MET A 1 96 ? -10.074 -7.365 26.135 1.00 83.81 96 MET A N 1
ATOM 758 C CA . MET A 1 96 ? -10.513 -8.250 27.214 1.00 83.81 96 MET A CA 1
ATOM 759 C C . MET A 1 96 ? -11.995 -8.069 27.570 1.00 83.81 96 MET A C 1
ATOM 761 O O . MET A 1 96 ? -12.600 -9.009 28.076 1.00 83.81 96 MET A O 1
ATOM 765 N N . ASP A 1 97 ? -12.589 -6.910 27.268 1.00 83.94 97 ASP A N 1
ATOM 766 C CA . ASP A 1 97 ? -13.999 -6.624 27.567 1.00 83.94 97 ASP A CA 1
ATOM 767 C C . ASP A 1 97 ? -14.954 -7.305 26.576 1.00 83.94 97 ASP A C 1
ATOM 769 O O . ASP A 1 97 ? -16.130 -7.510 26.870 1.00 83.94 97 ASP A O 1
ATOM 773 N N . VAL A 1 98 ? -14.444 -7.669 25.396 1.00 85.38 98 VAL A N 1
ATOM 774 C CA . VAL A 1 98 ? -15.225 -8.195 24.262 1.00 85.38 98 VAL A CA 1
ATOM 775 C C . VAL A 1 98 ? -14.778 -9.587 23.817 1.00 85.38 98 VAL A C 1
ATOM 777 O O . VAL A 1 98 ? -15.478 -10.233 23.036 1.00 85.38 98 VAL A O 1
ATOM 780 N N . ALA A 1 99 ? -13.633 -10.072 24.302 1.00 83.38 99 ALA A N 1
ATOM 781 C CA . ALA A 1 99 ? -13.172 -11.424 24.026 1.00 83.38 99 ALA A CA 1
ATOM 782 C C . ALA A 1 99 ? -14.153 -12.463 24.612 1.00 83.38 99 ALA A C 1
ATOM 784 O O . ALA A 1 99 ? -14.582 -12.323 25.762 1.00 83.38 99 ALA A O 1
ATOM 785 N N . PRO A 1 100 ? -14.506 -13.527 23.862 1.00 81.31 100 PRO A N 1
ATOM 786 C CA . PRO A 1 100 ? -15.309 -14.618 24.399 1.00 81.31 100 PRO A CA 1
ATOM 787 C C . PRO A 1 100 ? -14.622 -15.212 25.629 1.00 81.31 100 PRO A C 1
ATOM 789 O O . PRO A 1 100 ? -13.418 -15.470 25.597 1.00 81.31 100 PRO A O 1
ATOM 792 N N . ARG A 1 101 ? -15.381 -15.453 26.703 1.00 76.94 101 ARG A N 1
ATOM 793 C CA . ARG A 1 101 ? -14.868 -16.216 27.844 1.00 76.94 101 ARG A CA 1
ATOM 794 C C . ARG A 1 101 ? -14.649 -17.654 27.375 1.00 76.94 101 ARG A C 1
ATOM 796 O O . ARG A 1 101 ? -15.620 -18.323 27.025 1.00 76.94 101 ARG A O 1
ATOM 803 N N . ILE A 1 102 ? -13.384 -18.058 27.299 1.00 64.62 102 ILE A N 1
ATOM 804 C CA . ILE A 1 102 ? -12.961 -19.435 27.021 1.00 64.62 102 ILE A CA 1
ATOM 805 C C . ILE A 1 102 ? -13.024 -20.230 28.322 1.00 64.62 102 ILE A C 1
ATOM 807 O O . ILE A 1 102 ? -12.591 -19.667 29.356 1.00 64.62 102 ILE A O 1
#

Sequence (102 aa):
MELDQQLAHFGGIQHIGWVASQSRALKALINNYAITCTHFEYIAANSTTMKASKVRGLLTRLKSPKFLTYLLFMMDFTTVIGRLSEFFQTADLMLMDVAPRI

Secondary structure (DSSP, 8-state):
--HHHHHHHTTT--TTHHHHHHHHHHHHHHHTHHHHHHHHHHHHHHS-HHHHHHHHHHHHHHTSHHHHHHHHHHHHHHHHHHHHHHHHHHTT--HHHHS---

Solvent-accessible surface area (backbone atoms only — not comparable to full-atom values): 5812 Å² total; per-residue (Å²): 131,62,65,66,56,50,52,54,71,51,60,77,67,67,70,70,57,54,52,54,49,51,41,52,52,49,51,53,46,61,80,38,39,68,61,52,50,53,51,38,52,52,44,37,73,74,44,59,71,75,60,14,51,55,36,45,56,50,47,55,48,64,70,29,68,70,44,47,52,49,53,52,51,49,47,55,50,34,52,56,49,40,52,50,54,52,48,30,61,75,67,74,51,54,72,79,79,71,52,80,89,126

Organism: Meganyctiphanes norvegica (NCBI:txid48144)

Nearest PDB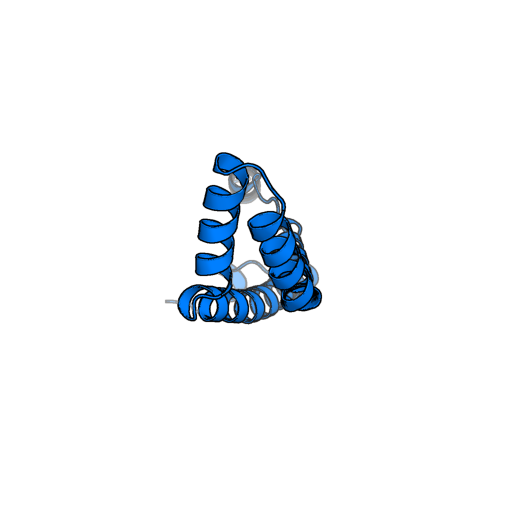 structures (foldseek):
  6lg2-assembly1_B  TM=2.913E-01  e=4.939E+00  Corynebacterium glutamicum ATCC 13032

Radius of gyration: 20.36 Å; Cα contacts (8 Å, |Δi|>4): 42; chains: 1; bounding box: 39×27×62 Å

Foldseek 3Di:
DVVVVVVVVVVVCPALPPLVVLLVVLVVCVVCVVVLLVVLVVCLVPDDPVSNVVSVVVSCCSPDPVNVVVSVVSNVVSVVVNVVSVVCVVVVHDPVNVDDDD